Protein AF-A0AAJ3MZ26-F1 (afdb_monomer_lite)

Structure (mmCIF, N/CA/C/O backbone):
data_AF-A0AAJ3MZ26-F1
#
_entry.id   AF-A0AAJ3MZ26-F1
#
loop_
_atom_site.group_PDB
_atom_site.id
_atom_site.type_symbol
_atom_site.label_atom_id
_atom_site.label_alt_id
_atom_site.label_comp_id
_atom_site.label_asym_id
_atom_site.label_entity_id
_atom_site.label_seq_id
_atom_site.pdbx_PDB_ins_code
_atom_site.Cartn_x
_atom_site.Cartn_y
_atom_site.Cartn_z
_atom_site.occupancy
_atom_site.B_iso_or_equiv
_atom_site.auth_seq_id
_atom_site.auth_comp_id
_atom_site.auth_asym_id
_atom_site.auth_atom_id
_atom_site.pdbx_PDB_model_num
ATOM 1 N N . MET A 1 1 ? 28.017 14.669 12.386 1.00 61.59 1 MET A N 1
ATOM 2 C CA . MET A 1 1 ? 26.908 14.389 11.458 1.00 61.59 1 MET A CA 1
ATOM 3 C C . MET A 1 1 ? 27.231 15.125 10.176 1.00 61.59 1 MET A C 1
ATOM 5 O O . MET A 1 1 ? 27.235 16.350 10.182 1.00 61.59 1 MET A O 1
ATOM 9 N N . GLU A 1 2 ? 27.657 14.404 9.145 1.00 76.44 2 GLU A N 1
ATOM 10 C CA . GLU A 1 2 ? 27.880 15.007 7.830 1.00 76.44 2 GLU A CA 1
ATOM 11 C C . GLU A 1 2 ? 26.519 15.223 7.171 1.00 76.44 2 GLU A C 1
ATOM 13 O O . GLU A 1 2 ? 25.658 14.347 7.224 1.00 76.44 2 GLU A O 1
ATOM 18 N N . THR A 1 3 ? 26.297 16.413 6.617 1.00 81.12 3 THR A N 1
ATOM 19 C CA . THR A 1 3 ? 25.066 16.740 5.891 1.00 81.12 3 THR A CA 1
ATOM 20 C C . THR A 1 3 ? 25.420 16.910 4.424 1.00 81.12 3 THR A C 1
ATOM 22 O O . THR A 1 3 ? 26.335 17.657 4.080 1.00 81.12 3 THR A O 1
ATOM 25 N N . ILE A 1 4 ? 24.723 16.180 3.558 1.00 82.44 4 ILE A N 1
ATOM 26 C CA . ILE A 1 4 ? 24.871 16.281 2.106 1.00 82.44 4 ILE A CA 1
ATOM 27 C C . ILE A 1 4 ? 23.678 17.083 1.595 1.00 82.44 4 ILE A C 1
ATOM 29 O O . ILE A 1 4 ? 22.536 16.792 1.941 1.00 82.44 4 ILE A O 1
ATOM 33 N N . THR A 1 5 ? 23.941 18.111 0.789 1.00 90.75 5 THR A N 1
ATOM 34 C CA . THR A 1 5 ? 22.890 18.888 0.120 1.00 90.75 5 THR A CA 1
ATOM 35 C C . THR A 1 5 ? 22.749 18.388 -1.309 1.00 90.75 5 THR A C 1
ATOM 37 O O . THR A 1 5 ? 23.731 18.377 -2.047 1.00 90.75 5 THR A O 1
ATOM 40 N N . ILE A 1 6 ? 21.537 18.000 -1.697 1.00 92.31 6 ILE A N 1
ATOM 41 C CA . ILE A 1 6 ? 21.196 17.584 -3.062 1.00 92.31 6 ILE A CA 1
ATOM 42 C C . ILE A 1 6 ? 20.088 18.475 -3.619 1.00 92.31 6 ILE A C 1
ATOM 44 O O . ILE A 1 6 ? 19.358 19.131 -2.869 1.00 92.31 6 ILE A O 1
ATOM 48 N N . SER A 1 7 ? 19.956 18.514 -4.942 1.00 94.56 7 SER A N 1
ATOM 49 C CA . SER A 1 7 ? 18.829 19.183 -5.583 1.00 94.56 7 SER A CA 1
ATOM 50 C C . SER A 1 7 ? 17.520 18.450 -5.287 1.00 94.56 7 SER A C 1
ATOM 52 O O . SER A 1 7 ? 17.487 17.242 -5.043 1.00 94.56 7 SER A O 1
ATOM 54 N N . LYS A 1 8 ? 16.401 19.174 -5.373 1.00 91.25 8 LYS A N 1
ATOM 55 C CA . LYS A 1 8 ? 15.074 18.567 -5.228 1.00 91.25 8 LYS A CA 1
ATOM 56 C C . LYS A 1 8 ? 14.833 17.450 -6.252 1.00 91.25 8 LYS A C 1
ATOM 58 O O . LYS A 1 8 ? 14.273 16.424 -5.899 1.00 91.25 8 LYS A O 1
ATOM 63 N N . SER A 1 9 ? 15.283 17.627 -7.495 1.00 94.75 9 SER A N 1
ATOM 64 C CA . SER A 1 9 ? 15.144 16.607 -8.540 1.00 94.75 9 SER A CA 1
ATOM 65 C C . SER A 1 9 ? 15.905 15.323 -8.221 1.00 94.75 9 SER A C 1
ATOM 67 O O . SER A 1 9 ? 15.402 14.239 -8.495 1.00 94.75 9 SER A O 1
ATOM 69 N N . GLU A 1 10 ? 17.097 15.432 -7.631 1.00 93.56 10 GLU A N 1
ATOM 70 C CA . GLU A 1 10 ? 17.864 14.260 -7.195 1.00 93.56 10 GLU A CA 1
ATOM 71 C C . GLU A 1 10 ? 17.182 13.568 -6.014 1.00 93.56 10 GLU A C 1
ATOM 73 O O . GLU A 1 10 ? 17.077 12.346 -6.001 1.00 93.56 10 GLU A O 1
ATOM 78 N N . TYR A 1 11 ? 16.663 14.340 -5.054 1.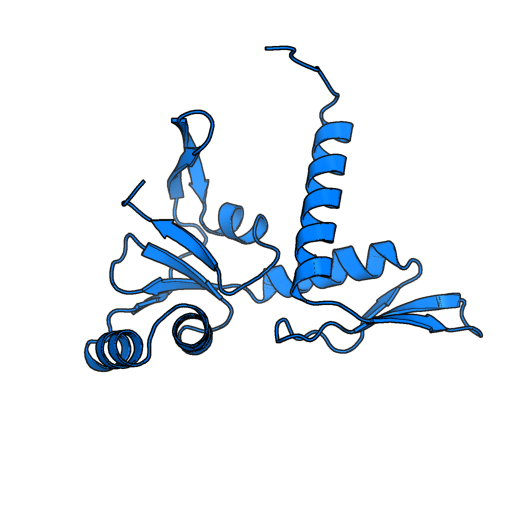00 90.50 11 TYR A N 1
ATOM 79 C CA . TYR A 1 11 ? 15.885 13.797 -3.942 1.00 90.50 11 TYR A CA 1
ATOM 80 C C . TYR A 1 11 ? 14.648 13.032 -4.433 1.00 90.50 11 TYR A C 1
ATOM 82 O O . TYR A 1 11 ? 14.450 11.875 -4.063 1.00 90.50 11 TYR A O 1
ATOM 90 N N . ASP A 1 12 ? 13.852 13.645 -5.313 1.00 89.88 12 ASP A N 1
ATOM 91 C CA . ASP A 1 12 ? 12.636 13.040 -5.863 1.00 89.88 12 ASP A CA 1
ATOM 92 C C . ASP A 1 12 ? 12.958 11.741 -6.635 1.00 89.88 12 ASP A C 1
ATOM 94 O O . ASP A 1 12 ? 12.218 10.757 -6.536 1.00 89.88 12 ASP A O 1
ATOM 98 N N . GLU A 1 13 ? 14.094 11.693 -7.345 1.00 91.50 13 GLU A N 1
ATOM 99 C CA . GLU A 1 13 ? 14.566 10.474 -8.010 1.00 91.50 13 GLU A CA 1
ATOM 100 C C . GLU A 1 13 ? 14.924 9.368 -7.015 1.00 91.50 13 GLU A C 1
ATOM 102 O O . GLU A 1 13 ? 14.504 8.225 -7.199 1.00 91.50 13 GLU A O 1
ATOM 107 N N . LEU A 1 14 ? 15.660 9.688 -5.948 1.00 92.19 14 LEU A N 1
ATOM 108 C CA . LEU A 1 14 ? 16.039 8.714 -4.919 1.00 92.19 14 LEU A CA 1
ATOM 109 C C . LEU A 1 14 ? 14.810 8.114 -4.227 1.00 92.19 14 LEU A C 1
ATOM 111 O O . LEU A 1 14 ? 14.741 6.898 -4.044 1.00 92.19 14 LEU A O 1
ATOM 115 N N . ILE A 1 15 ? 13.805 8.938 -3.911 1.00 89.94 15 ILE A N 1
ATOM 116 C CA . ILE A 1 15 ? 12.533 8.463 -3.348 1.00 89.94 15 ILE A CA 1
ATOM 117 C C . ILE A 1 15 ? 11.823 7.524 -4.327 1.00 89.94 15 ILE A C 1
ATOM 119 O O . ILE A 1 15 ? 11.335 6.466 -3.926 1.00 89.94 15 ILE A O 1
ATOM 123 N N . ARG A 1 16 ? 11.789 7.869 -5.619 1.00 91.19 16 ARG A N 1
ATOM 124 C CA . ARG A 1 16 ? 11.181 7.016 -6.647 1.00 91.19 16 ARG A CA 1
ATOM 125 C C . ARG A 1 16 ? 11.895 5.669 -6.770 1.00 91.19 16 ARG A C 1
ATOM 127 O O . ARG A 1 16 ? 11.227 4.641 -6.846 1.00 91.19 16 ARG A O 1
ATOM 134 N N . GLN A 1 17 ? 13.226 5.652 -6.749 1.00 92.50 17 GLN A N 1
ATOM 135 C CA . GLN A 1 17 ? 14.006 4.410 -6.785 1.00 92.50 17 GLN A CA 1
ATOM 136 C C . GLN A 1 17 ? 13.777 3.553 -5.535 1.00 92.50 17 GLN A C 1
ATOM 138 O O . GLN A 1 17 ? 13.552 2.352 -5.659 1.00 92.50 17 GLN A O 1
ATOM 143 N N . SER A 1 18 ? 13.745 4.166 -4.348 1.00 92.31 18 SER A N 1
ATOM 144 C CA . SER A 1 18 ? 13.432 3.471 -3.092 1.00 92.31 18 SER A CA 1
ATOM 145 C C . SER A 1 18 ? 12.058 2.790 -3.145 1.00 92.31 18 SER A C 1
ATOM 147 O O . SER A 1 18 ? 11.931 1.600 -2.859 1.00 92.31 18 SER A O 1
ATOM 149 N N . LYS A 1 19 ? 11.036 3.504 -3.635 1.00 92.50 19 LYS A N 1
ATOM 150 C CA . LYS A 1 19 ? 9.685 2.957 -3.838 1.00 92.50 19 LYS A CA 1
ATOM 151 C C . LYS A 1 19 ? 9.664 1.771 -4.803 1.00 92.50 19 LYS A C 1
ATOM 153 O O . LYS A 1 19 ? 9.043 0.753 -4.506 1.00 92.50 19 LYS A O 1
ATOM 158 N N . ARG A 1 20 ? 10.365 1.873 -5.937 1.00 94.44 20 ARG A N 1
ATOM 159 C CA . ARG A 1 20 ? 10.501 0.758 -6.890 1.00 94.44 20 ARG A CA 1
ATOM 160 C C . ARG A 1 20 ? 11.145 -0.459 -6.239 1.00 94.44 20 ARG A C 1
ATOM 162 O O . ARG A 1 20 ? 10.703 -1.574 -6.496 1.00 94.44 20 ARG A O 1
ATOM 169 N N . MET A 1 21 ? 12.150 -0.254 -5.389 1.00 94.69 21 MET A N 1
ATOM 170 C CA . MET A 1 21 ? 12.816 -1.361 -4.710 1.00 94.69 21 MET A CA 1
ATOM 171 C C . MET A 1 21 ? 11.920 -2.038 -3.686 1.00 94.69 21 MET A C 1
ATOM 173 O O . MET A 1 21 ? 11.756 -3.251 -3.786 1.00 94.69 21 MET A O 1
ATOM 177 N N . LYS A 1 22 ? 11.221 -1.276 -2.831 1.00 93.50 22 LYS A N 1
ATOM 178 C CA . LYS A 1 22 ? 10.223 -1.844 -1.904 1.00 93.50 22 LYS A CA 1
ATOM 179 C C . LYS A 1 22 ? 9.162 -2.664 -2.655 1.00 93.50 22 LYS A C 1
ATOM 181 O O . LYS A 1 22 ? 8.824 -3.766 -2.234 1.00 93.50 22 LYS A O 1
ATOM 186 N N . PHE A 1 23 ? 8.675 -2.158 -3.792 1.00 93.56 23 PHE A N 1
ATOM 187 C CA . PHE A 1 23 ? 7.708 -2.863 -4.639 1.00 93.56 23 PHE A CA 1
ATOM 188 C C . PHE A 1 23 ? 8.264 -4.179 -5.207 1.00 93.56 23 PHE A C 1
ATOM 190 O O . PHE A 1 23 ? 7.608 -5.215 -5.122 1.00 93.56 23 PHE A O 1
ATOM 197 N N . ILE A 1 24 ? 9.465 -4.144 -5.794 1.00 93.94 24 ILE A N 1
ATOM 198 C CA . ILE A 1 24 ? 10.084 -5.312 -6.436 1.00 93.94 24 ILE A CA 1
ATOM 199 C C . ILE A 1 24 ? 10.433 -6.386 -5.403 1.00 93.94 24 ILE A C 1
ATOM 201 O O . ILE A 1 24 ? 10.205 -7.566 -5.657 1.00 93.94 24 ILE A O 1
ATOM 205 N N . GLU A 1 25 ? 10.968 -5.991 -4.248 1.00 94.44 25 GLU A N 1
ATOM 206 C CA . GLU A 1 25 ? 11.348 -6.916 -3.177 1.00 94.44 25 GLU A CA 1
ATOM 207 C C . GLU A 1 25 ? 10.144 -7.663 -2.607 1.00 94.44 25 GLU A C 1
ATOM 209 O O . GLU A 1 25 ? 10.235 -8.869 -2.359 1.00 94.44 25 GLU A O 1
ATOM 214 N N . HIS A 1 26 ? 9.026 -6.955 -2.432 1.00 93.06 26 HIS A N 1
ATOM 215 C CA . HIS A 1 26 ? 7.817 -7.524 -1.858 1.00 93.06 26 HIS A CA 1
ATOM 216 C C . HIS A 1 26 ? 7.028 -8.360 -2.873 1.00 93.06 26 HIS A C 1
ATOM 218 O O . HIS A 1 26 ? 6.813 -9.544 -2.642 1.00 93.06 26 HIS A O 1
ATOM 224 N N . TYR A 1 27 ? 6.629 -7.784 -4.014 1.00 92.50 27 TYR A N 1
ATOM 225 C CA . TYR A 1 27 ? 5.742 -8.471 -4.964 1.00 92.50 27 TYR A CA 1
ATOM 226 C C . TYR A 1 27 ? 6.456 -9.367 -5.973 1.00 92.50 27 TYR A C 1
ATOM 228 O O . TYR A 1 27 ? 5.789 -10.095 -6.708 1.00 92.50 27 TYR A O 1
ATOM 236 N N . ARG A 1 28 ? 7.788 -9.268 -6.066 1.00 93.12 28 ARG A N 1
ATOM 237 C CA . ARG A 1 28 ? 8.637 -10.073 -6.961 1.00 93.12 28 ARG A CA 1
ATOM 238 C C . ARG A 1 28 ? 8.068 -10.182 -8.383 1.00 93.12 28 ARG A C 1
ATOM 240 O O . ARG A 1 28 ? 7.842 -11.284 -8.886 1.00 93.12 28 ARG A O 1
ATOM 247 N N . PRO A 1 29 ? 7.813 -9.040 -9.043 1.00 93.12 29 PRO A N 1
ATOM 248 C CA . PRO A 1 29 ? 7.159 -9.038 -10.337 1.00 93.12 29 PRO A CA 1
ATOM 249 C C . PRO A 1 29 ? 8.025 -9.719 -11.401 1.00 93.12 29 PRO A C 1
ATOM 251 O O . PRO A 1 29 ? 9.249 -9.581 -11.424 1.00 93.12 29 PRO A O 1
ATOM 254 N N . THR A 1 30 ? 7.378 -10.415 -12.330 1.00 92.62 30 THR A N 1
ATOM 255 C CA . THR A 1 30 ? 8.027 -10.958 -13.523 1.00 92.62 30 THR A CA 1
ATOM 256 C C . THR A 1 30 ? 8.072 -9.886 -14.603 1.00 92.62 30 THR A C 1
ATOM 258 O O . THR A 1 30 ? 7.048 -9.306 -14.954 1.00 92.62 30 THR A O 1
ATOM 261 N N . LEU A 1 31 ? 9.262 -9.639 -15.148 1.00 91.69 31 LEU A N 1
ATOM 262 C CA . LEU A 1 31 ? 9.480 -8.754 -16.289 1.00 91.69 31 LEU A CA 1
ATOM 263 C C . LEU A 1 31 ? 9.890 -9.587 -17.504 1.00 91.69 31 LEU A C 1
ATOM 265 O O . LEU A 1 31 ? 10.792 -10.418 -17.409 1.00 91.69 31 LEU A O 1
ATOM 269 N N . ALA A 1 32 ? 9.259 -9.334 -18.646 1.00 90.44 32 ALA A N 1
ATOM 270 C CA . ALA A 1 32 ? 9.608 -9.952 -19.920 1.00 90.44 32 ALA A CA 1
ATOM 271 C C . ALA A 1 32 ? 9.745 -8.888 -21.012 1.00 90.44 32 ALA A C 1
ATOM 273 O O . ALA A 1 32 ? 9.181 -7.801 -20.901 1.00 90.44 32 ALA A O 1
ATOM 274 N N . GLN A 1 33 ? 10.503 -9.200 -22.060 1.00 92.50 33 GLN A N 1
ATOM 275 C CA . GLN A 1 33 ? 10.559 -8.398 -23.276 1.00 92.50 33 GLN A CA 1
ATOM 276 C C . GLN A 1 33 ? 10.109 -9.261 -24.453 1.00 92.50 33 GLN A C 1
ATOM 278 O O . GLN A 1 33 ? 10.592 -10.380 -24.630 1.00 92.50 33 GLN A O 1
ATOM 283 N N . ASP A 1 34 ? 9.182 -8.737 -25.242 1.00 88.81 34 ASP A N 1
ATOM 284 C CA . ASP A 1 34 ? 8.751 -9.326 -26.499 1.00 88.81 34 ASP A CA 1
ATOM 285 C C . ASP A 1 34 ? 9.847 -9.111 -27.556 1.00 88.81 34 ASP A C 1
ATOM 287 O O . ASP A 1 34 ? 10.300 -7.987 -27.774 1.00 88.81 34 ASP A O 1
ATOM 291 N N . ILE A 1 35 ? 10.324 -10.193 -28.175 1.00 86.81 35 ILE A N 1
ATOM 292 C CA . ILE A 1 35 ? 11.457 -10.142 -29.115 1.00 86.81 35 ILE A CA 1
ATOM 293 C C . ILE A 1 35 ? 11.052 -9.468 -30.432 1.00 86.81 35 ILE A C 1
ATOM 295 O O . ILE A 1 35 ? 11.879 -8.795 -31.049 1.00 86.81 35 ILE A O 1
ATOM 299 N N . ASP A 1 36 ? 9.795 -9.622 -30.848 1.00 87.50 36 ASP A N 1
ATOM 300 C CA . ASP A 1 36 ? 9.319 -9.145 -32.144 1.00 87.50 36 ASP A CA 1
ATOM 301 C C . ASP A 1 36 ? 8.966 -7.655 -32.091 1.00 87.50 36 ASP A C 1
ATOM 303 O O . ASP A 1 36 ? 9.232 -6.915 -33.041 1.00 87.50 36 ASP A O 1
ATOM 307 N N . THR A 1 37 ? 8.392 -7.195 -30.974 1.00 86.31 37 THR A N 1
ATOM 308 C CA . THR A 1 37 ? 7.998 -5.786 -30.800 1.00 86.31 37 THR A CA 1
ATOM 309 C C . THR A 1 37 ? 9.017 -4.959 -30.018 1.00 86.31 37 THR A C 1
ATOM 311 O O . THR A 1 37 ? 9.013 -3.730 -30.106 1.00 86.31 37 THR A O 1
ATOM 314 N N . GLY A 1 38 ? 9.897 -5.603 -29.246 1.00 86.19 38 GLY A N 1
ATOM 315 C CA . GLY A 1 38 ? 10.799 -4.947 -28.299 1.00 86.19 38 GLY A CA 1
ATOM 316 C C . GLY A 1 38 ? 10.096 -4.385 -27.058 1.00 86.19 38 GLY A C 1
ATOM 317 O O . GLY A 1 38 ? 10.766 -3.773 -26.221 1.00 86.19 38 GLY A O 1
ATOM 318 N N . GLU A 1 39 ? 8.778 -4.570 -26.929 1.00 89.50 39 GLU A N 1
ATOM 319 C CA . GLU A 1 39 ? 7.985 -4.086 -25.801 1.00 89.50 39 GLU A CA 1
ATOM 320 C C . GLU A 1 39 ? 8.290 -4.876 -24.534 1.00 89.50 39 GLU A C 1
ATOM 322 O O . GLU A 1 39 ? 8.516 -6.085 -24.559 1.00 89.50 39 GLU A O 1
ATOM 327 N N . TYR A 1 40 ? 8.252 -4.186 -23.402 1.00 91.31 40 TYR A N 1
ATOM 328 C CA . TYR A 1 40 ? 8.395 -4.797 -22.094 1.00 91.31 40 TYR A CA 1
ATOM 329 C C . TYR A 1 40 ? 7.027 -5.074 -21.499 1.00 91.31 40 TYR A C 1
ATOM 331 O O . TYR A 1 40 ? 6.096 -4.290 -21.681 1.00 91.31 40 TYR A O 1
ATOM 339 N N . SER A 1 41 ? 6.929 -6.153 -20.734 1.00 90.75 41 SER A N 1
ATOM 340 C CA . SER A 1 41 ? 5.755 -6.469 -19.946 1.00 90.75 41 SER A CA 1
ATOM 341 C C . SER A 1 41 ? 6.093 -6.759 -18.495 1.00 90.75 41 SER A C 1
ATOM 343 O O . SER A 1 41 ? 7.154 -7.310 -18.205 1.00 90.75 41 SER A O 1
ATOM 345 N N . VAL A 1 42 ? 5.171 -6.426 -17.593 1.00 92.81 42 VAL A N 1
ATOM 346 C CA . VAL A 1 42 ? 5.264 -6.768 -16.169 1.00 92.81 42 VAL A CA 1
ATOM 347 C C . VAL A 1 42 ? 4.033 -7.534 -15.707 1.00 92.81 42 VAL A C 1
ATOM 349 O O . VAL A 1 42 ? 2.914 -7.106 -15.978 1.00 92.81 42 VAL A O 1
ATOM 352 N N . THR A 1 43 ? 4.268 -8.616 -14.973 1.00 92.25 43 THR A N 1
ATOM 353 C CA . THR A 1 43 ? 3.281 -9.416 -14.239 1.00 92.25 43 THR A CA 1
ATOM 354 C C . THR A 1 43 ? 3.627 -9.333 -12.758 1.00 92.25 43 THR A C 1
ATOM 356 O O . THR A 1 43 ? 4.783 -9.493 -12.387 1.00 92.25 43 THR A O 1
ATOM 359 N N . VAL A 1 44 ? 2.671 -9.076 -11.884 1.00 79.62 44 VAL A N 1
ATOM 360 C CA . VAL A 1 44 ? 2.891 -8.760 -10.470 1.00 79.62 44 VAL A C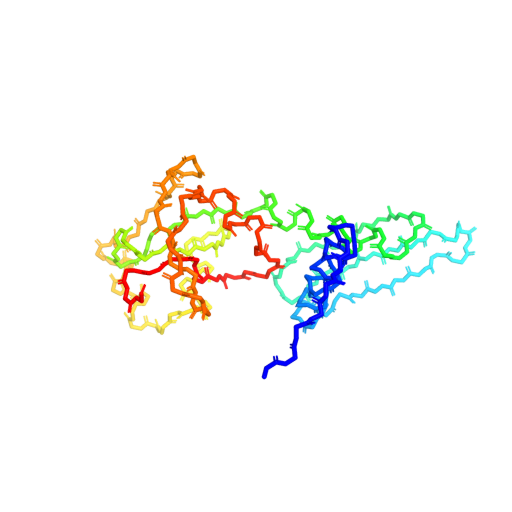A 1
ATOM 361 C C . VAL A 1 44 ? 1.949 -9.584 -9.613 1.00 79.62 44 VAL A C 1
ATOM 363 O O . VAL A 1 44 ? 0.821 -9.160 -9.394 1.00 79.62 44 VAL A O 1
ATOM 366 N N . HIS A 1 45 ? 2.389 -10.711 -9.060 1.00 79.25 45 HIS A N 1
ATOM 367 C CA . HIS A 1 45 ? 1.648 -11.401 -8.001 1.00 79.25 45 HIS A CA 1
ATOM 368 C C . HIS A 1 45 ? 2.620 -12.046 -6.993 1.00 79.25 45 HIS A C 1
ATOM 370 O O . HIS A 1 45 ? 3.123 -13.125 -7.254 1.00 79.25 45 HIS A O 1
ATOM 376 N N . GLU A 1 46 ? 2.777 -11.491 -5.797 1.00 76.19 46 GLU A N 1
ATOM 377 C CA . GLU A 1 46 ? 2.511 -12.253 -4.566 1.00 76.19 46 GLU A CA 1
ATOM 378 C C . GLU A 1 46 ? 1.486 -11.386 -3.813 1.00 76.19 46 GLU A C 1
ATOM 380 O O . GLU A 1 46 ? 1.781 -10.321 -3.294 1.00 76.19 46 GLU A O 1
ATOM 385 N N . ASN A 1 47 ? 0.230 -11.739 -4.104 1.00 67.62 47 ASN A N 1
ATOM 386 C CA . ASN A 1 47 ? -1.079 -11.088 -3.958 1.00 67.62 47 ASN A CA 1
ATOM 387 C C . ASN A 1 47 ? -1.316 -9.546 -4.009 1.00 67.62 47 ASN A C 1
ATOM 389 O O . ASN A 1 47 ? -2.480 -9.140 -3.940 1.00 67.62 47 ASN A O 1
ATOM 393 N N . GLY A 1 48 ? -0.351 -8.703 -4.383 1.00 67.69 48 GLY A N 1
ATOM 394 C CA . GLY A 1 48 ? -0.584 -7.362 -4.975 1.00 67.69 48 GLY A CA 1
ATOM 395 C C . GLY A 1 48 ? -0.944 -7.391 -6.468 1.00 67.69 48 GLY A C 1
ATOM 396 O O . GLY A 1 48 ? -0.212 -6.877 -7.307 1.00 67.69 48 GLY A O 1
ATOM 397 N N . ILE A 1 49 ? -2.046 -8.064 -6.806 1.00 71.06 49 ILE A N 1
ATOM 398 C CA . ILE A 1 49 ? -2.211 -8.752 -8.096 1.00 71.06 49 ILE A CA 1
ATOM 399 C C . ILE A 1 49 ? -2.434 -7.829 -9.315 1.00 71.06 49 ILE A C 1
ATOM 401 O O . ILE A 1 49 ? -3.542 -7.340 -9.513 1.00 71.06 49 ILE A O 1
ATOM 405 N N . ILE A 1 50 ? -1.434 -7.674 -10.195 1.00 75.31 50 ILE A N 1
ATOM 406 C CA . ILE A 1 50 ? -1.585 -7.108 -11.554 1.00 75.31 50 ILE A CA 1
ATOM 407 C C . ILE A 1 50 ? -0.967 -8.054 -12.593 1.00 75.31 50 ILE A C 1
ATOM 409 O O . ILE A 1 50 ? 0.227 -8.287 -12.568 1.00 75.31 50 ILE A O 1
ATOM 413 N N . ASP A 1 51 ? -1.759 -8.595 -13.517 1.00 77.06 51 ASP A N 1
ATOM 414 C CA . ASP A 1 51 ? -1.393 -9.791 -14.302 1.00 77.06 51 ASP A CA 1
ATOM 415 C C . ASP A 1 51 ? -0.502 -9.530 -15.532 1.00 77.06 51 ASP A C 1
ATOM 417 O O . ASP A 1 51 ? 0.546 -10.144 -15.664 1.00 77.06 51 ASP A O 1
ATOM 421 N N . THR A 1 52 ? -0.797 -8.603 -16.444 1.00 81.50 52 THR A N 1
ATOM 422 C CA . THR A 1 52 ? 0.228 -8.167 -17.417 1.00 81.50 52 THR A CA 1
ATOM 423 C C . THR A 1 52 ? -0.051 -6.759 -17.916 1.00 81.50 52 THR A C 1
ATOM 425 O O . THR A 1 52 ? -1.111 -6.499 -18.481 1.00 81.50 52 THR A O 1
ATOM 428 N N . LEU A 1 53 ? 0.924 -5.860 -17.782 1.00 83.62 53 LEU A N 1
ATOM 429 C CA . LEU A 1 53 ? 0.940 -4.555 -18.454 1.00 83.62 53 LEU A CA 1
ATOM 430 C C . LEU A 1 53 ? 2.061 -4.525 -19.496 1.00 83.62 53 LEU A C 1
ATOM 432 O O . LEU A 1 53 ? 3.074 -5.182 -19.280 1.00 83.62 53 LEU A O 1
ATOM 436 N N . ARG A 1 54 ? 1.908 -3.769 -20.595 1.00 81.75 54 ARG A N 1
ATOM 437 C CA . ARG A 1 54 ? 2.914 -3.638 -21.671 1.00 81.75 54 ARG A CA 1
ATOM 438 C C . ARG A 1 54 ? 3.289 -2.180 -21.928 1.00 81.75 54 ARG A C 1
ATOM 440 O O . ARG A 1 54 ? 2.396 -1.350 -22.087 1.00 81.75 54 ARG A O 1
ATOM 447 N N . TYR A 1 55 ? 4.587 -1.881 -22.010 1.00 81.75 55 TYR A N 1
ATOM 448 C CA . TYR A 1 55 ? 5.114 -0.537 -22.280 1.00 81.75 55 TYR A CA 1
ATOM 449 C C . TYR A 1 55 ? 6.441 -0.566 -23.053 1.00 81.75 55 TYR A C 1
ATOM 451 O O . TYR A 1 55 ? 7.113 -1.590 -23.152 1.00 81.75 55 TYR A O 1
ATOM 459 N N . GLY A 1 56 ? 6.860 0.594 -23.570 1.00 76.69 56 GLY A N 1
ATOM 460 C CA . GLY A 1 56 ? 8.089 0.722 -24.362 1.00 76.69 56 GLY A CA 1
ATOM 461 C C . GLY A 1 56 ? 9.392 0.550 -23.569 1.00 76.69 56 GLY A C 1
ATOM 462 O O . GLY A 1 56 ? 10.439 0.320 -24.170 1.00 76.69 56 GLY A O 1
ATOM 463 N N . LYS A 1 57 ? 9.361 0.652 -22.231 1.00 84.25 57 LYS A N 1
ATOM 464 C CA . LYS A 1 57 ? 10.529 0.434 -21.359 1.00 84.25 57 LYS A CA 1
ATOM 465 C C . LYS A 1 57 ? 10.164 -0.371 -20.115 1.00 84.25 57 LYS A C 1
ATOM 467 O O . LYS A 1 57 ? 9.127 -0.135 -19.500 1.00 84.25 57 LYS A O 1
ATOM 472 N N . GLY A 1 58 ? 11.079 -1.231 -19.663 1.00 81.81 58 GLY A N 1
ATOM 473 C CA . GLY A 1 58 ? 10.882 -2.042 -18.454 1.00 81.81 58 GLY A CA 1
ATOM 474 C C . GLY A 1 58 ? 10.629 -1.216 -17.187 1.00 81.81 58 GLY A C 1
ATOM 475 O O . GLY A 1 58 ? 9.745 -1.546 -16.405 1.00 81.81 58 GLY A O 1
ATOM 476 N N . ILE A 1 59 ? 11.333 -0.091 -17.009 1.00 86.00 59 ILE A N 1
ATOM 477 C CA . ILE A 1 59 ? 11.139 0.773 -15.830 1.00 86.00 59 ILE A CA 1
ATOM 478 C C . ILE A 1 59 ? 9.765 1.454 -15.812 1.00 86.00 59 ILE A C 1
ATOM 480 O O . ILE A 1 59 ? 9.173 1.626 -14.751 1.00 86.00 59 ILE A O 1
ATOM 484 N N . GLU A 1 60 ? 9.236 1.793 -16.991 1.00 88.94 60 GLU A N 1
ATOM 485 C CA . GLU A 1 60 ? 7.902 2.380 -17.127 1.00 88.94 60 GLU A CA 1
ATOM 486 C C . GLU A 1 60 ? 6.828 1.361 -16.721 1.00 88.94 60 GLU A C 1
ATOM 488 O O . GLU A 1 60 ? 5.825 1.742 -16.124 1.00 88.94 60 GLU A O 1
ATOM 493 N N . CYS A 1 61 ? 7.073 0.062 -16.941 1.00 89.75 61 CYS A N 1
ATOM 494 C CA . CYS A 1 61 ? 6.179 -0.998 -16.479 1.00 89.75 61 CYS A CA 1
ATOM 495 C C . CYS A 1 61 ? 6.045 -1.013 -14.948 1.00 89.75 61 CYS A C 1
ATOM 497 O O . CYS A 1 61 ? 4.934 -1.120 -14.435 1.00 89.75 61 CYS A O 1
ATOM 499 N N . ILE A 1 62 ? 7.156 -0.860 -14.219 1.00 91.81 62 ILE A N 1
ATOM 500 C CA . ILE A 1 62 ? 7.149 -0.842 -12.748 1.00 91.81 62 ILE A CA 1
ATOM 501 C C . ILE A 1 62 ? 6.436 0.400 -12.212 1.00 91.81 62 ILE A C 1
ATOM 503 O O . ILE A 1 62 ? 5.587 0.280 -11.333 1.00 91.81 62 ILE A O 1
ATOM 507 N N . ASP A 1 63 ? 6.730 1.582 -12.759 1.00 92.25 63 ASP A N 1
ATOM 508 C CA . ASP A 1 63 ? 6.072 2.822 -12.327 1.00 92.25 63 ASP A CA 1
ATOM 509 C C . ASP A 1 63 ? 4.552 2.746 -12.506 1.00 92.25 63 ASP A C 1
ATOM 511 O O . ASP A 1 63 ? 3.798 3.134 -11.615 1.00 92.25 63 ASP A O 1
ATOM 515 N N . LYS A 1 64 ? 4.091 2.201 -13.637 1.00 90.75 64 LYS A N 1
ATOM 516 C CA . LYS A 1 64 ? 2.660 2.042 -13.907 1.00 90.75 64 LYS A CA 1
ATOM 517 C C . LYS A 1 64 ? 1.997 0.995 -13.031 1.00 90.75 64 LYS A C 1
ATOM 519 O O . LYS A 1 64 ? 0.903 1.250 -12.536 1.00 90.75 64 LYS A O 1
ATOM 524 N N . ALA A 1 65 ? 2.672 -0.118 -12.761 1.00 91.44 65 ALA A N 1
ATOM 525 C CA . ALA A 1 65 ? 2.166 -1.090 -11.802 1.00 91.44 65 ALA A CA 1
ATOM 526 C C . ALA A 1 65 ? 2.007 -0.470 -10.401 1.00 91.44 65 ALA A C 1
ATOM 528 O O . ALA A 1 65 ? 0.973 -0.666 -9.769 1.00 91.44 65 ALA A O 1
ATOM 529 N N . ILE A 1 66 ? 2.969 0.343 -9.943 1.00 92.19 66 ILE A N 1
ATOM 530 C CA . ILE A 1 66 ? 2.862 1.075 -8.669 1.00 92.19 66 ILE A CA 1
ATOM 531 C C . ILE A 1 66 ? 1.664 2.032 -8.683 1.00 92.19 66 ILE A C 1
ATOM 533 O O . ILE A 1 66 ? 0.860 2.006 -7.752 1.00 92.19 66 ILE A O 1
ATOM 537 N N . GLU A 1 67 ? 1.520 2.855 -9.727 1.00 91.19 67 GLU A N 1
ATOM 538 C CA . GLU A 1 67 ? 0.388 3.784 -9.856 1.00 91.19 67 GLU A CA 1
ATOM 539 C C . GLU A 1 67 ? -0.963 3.053 -9.784 1.00 91.19 67 GLU A C 1
ATOM 541 O O . GLU A 1 67 ? -1.904 3.543 -9.159 1.00 91.19 67 GLU A O 1
ATOM 546 N N . ASP A 1 68 ? -1.079 1.888 -10.419 1.00 89.25 68 ASP A N 1
ATOM 547 C CA . ASP A 1 68 ? -2.318 1.112 -10.438 1.00 89.25 68 ASP A CA 1
ATOM 548 C C . ASP A 1 68 ? -2.594 0.423 -9.096 1.00 89.25 68 ASP A C 1
ATOM 550 O O . ASP A 1 68 ? -3.726 0.478 -8.612 1.00 89.25 68 ASP A O 1
ATOM 554 N N . ILE A 1 69 ? -1.564 -0.117 -8.432 1.00 87.06 69 ILE A N 1
ATOM 555 C CA . ILE A 1 69 ? -1.653 -0.600 -7.045 1.00 87.06 69 ILE A CA 1
ATOM 556 C C . ILE A 1 69 ? -2.170 0.510 -6.129 1.00 87.06 69 ILE A C 1
ATOM 558 O O . ILE A 1 69 ? -3.095 0.283 -5.353 1.00 87.06 69 ILE A O 1
ATOM 562 N N . GLN A 1 70 ? -1.651 1.730 -6.251 1.00 88.50 70 GLN A N 1
ATOM 563 C CA . GLN A 1 70 ? -2.080 2.866 -5.432 1.00 88.50 70 GLN A CA 1
ATOM 564 C C . GLN A 1 70 ? -3.541 3.260 -5.647 1.00 88.50 70 GLN A C 1
ATOM 566 O O . GLN A 1 70 ? -4.237 3.565 -4.682 1.00 88.50 70 GLN A O 1
ATOM 571 N N . LYS A 1 71 ? -4.050 3.193 -6.881 1.00 87.38 71 LYS A N 1
ATOM 572 C CA . LYS A 1 71 ? -5.469 3.475 -7.169 1.00 87.38 71 LYS A CA 1
ATOM 573 C C . LYS A 1 71 ? -6.424 2.451 -6.556 1.00 87.38 71 LYS A C 1
ATOM 575 O O . LYS A 1 71 ? -7.590 2.773 -6.341 1.00 87.38 71 LYS A O 1
ATOM 580 N N . MET A 1 72 ? -5.961 1.225 -6.312 1.00 87.00 72 MET A N 1
ATOM 581 C CA . MET A 1 72 ? -6.768 0.177 -5.681 1.00 87.00 72 MET A CA 1
ATOM 582 C C . MET A 1 72 ? -6.839 0.316 -4.155 1.00 87.00 72 MET A C 1
ATOM 584 O O . MET A 1 72 ? -7.696 -0.317 -3.535 1.00 87.00 72 MET A O 1
ATOM 588 N N . GLN A 1 73 ? -5.965 1.127 -3.550 1.00 87.19 73 GLN A N 1
ATOM 589 C CA . GLN A 1 73 ? -5.906 1.287 -2.102 1.00 87.19 73 GLN A CA 1
ATOM 590 C C . GLN A 1 73 ? -7.100 2.085 -1.573 1.00 87.19 73 GLN A C 1
ATOM 592 O O . GLN A 1 73 ? -7.487 3.131 -2.100 1.00 87.19 73 GLN A O 1
ATOM 597 N N . LYS A 1 74 ? -7.656 1.593 -0.470 1.00 93.06 74 LYS A N 1
ATOM 598 C CA . LYS A 1 74 ? -8.606 2.287 0.398 1.00 93.06 74 LYS A CA 1
ATOM 599 C C . LYS A 1 74 ? -7.978 2.416 1.782 1.00 93.06 74 LYS A C 1
ATOM 601 O O . LYS A 1 74 ? -6.991 1.745 2.075 1.00 93.06 74 LYS A O 1
ATOM 606 N N . ALA A 1 75 ? -8.564 3.258 2.625 1.00 94.50 75 ALA A N 1
ATOM 607 C CA . ALA A 1 75 ? -8.211 3.320 4.036 1.00 94.50 75 ALA A CA 1
ATOM 608 C C . ALA A 1 75 ? -9.369 2.855 4.909 1.00 94.50 75 ALA A C 1
ATOM 610 O O . ALA A 1 75 ? -10.532 3.183 4.648 1.00 94.50 75 ALA A O 1
ATOM 611 N N . PHE A 1 76 ? -9.012 2.136 5.965 1.00 96.25 76 PHE A N 1
ATOM 612 C CA . PHE A 1 76 ? -9.928 1.651 6.980 1.00 96.25 76 PHE A CA 1
ATOM 613 C C . PHE A 1 76 ? -9.343 1.920 8.355 1.00 96.25 76 PHE A C 1
ATOM 615 O O . PHE A 1 76 ? -8.136 1.786 8.542 1.00 96.25 76 PHE A O 1
ATOM 622 N N . TRP A 1 77 ? -10.192 2.282 9.306 1.00 95.88 77 TRP A N 1
ATOM 623 C CA . TRP A 1 77 ? -9.841 2.154 10.708 1.00 95.88 77 TRP A CA 1
ATOM 624 C C . TRP A 1 77 ? -10.205 0.746 11.177 1.00 95.88 77 TRP A C 1
ATOM 626 O O . TRP A 1 77 ? -11.203 0.193 10.704 1.00 95.88 77 TRP A O 1
ATOM 636 N N . ILE A 1 78 ? -9.388 0.152 12.045 1.00 96.38 78 ILE A N 1
ATOM 637 C CA . ILE A 1 78 ? -9.590 -1.199 12.592 1.00 96.38 78 ILE A CA 1
ATOM 638 C C . ILE A 1 78 ? -9.228 -1.174 14.079 1.00 96.38 78 ILE A C 1
ATOM 640 O O . ILE A 1 78 ? -8.198 -0.624 14.447 1.00 96.38 78 ILE A O 1
ATOM 644 N N . GLY A 1 79 ? -10.082 -1.743 14.933 1.00 93.56 79 GLY A N 1
ATOM 645 C CA . GLY A 1 79 ? -9.969 -1.673 16.392 1.00 93.56 79 GLY A CA 1
ATOM 646 C C . GLY A 1 79 ? -10.369 -0.296 16.923 1.00 93.56 79 GLY A C 1
ATOM 647 O O . GLY A 1 79 ? -11.416 -0.144 17.552 1.00 93.56 79 GLY A O 1
ATOM 648 N N . GLU A 1 80 ? -9.573 0.723 16.602 1.00 91.69 80 GLU A N 1
ATOM 649 C CA . GLU A 1 80 ? -9.787 2.114 17.001 1.00 91.69 80 GLU A CA 1
ATOM 650 C C . GLU A 1 80 ? -9.803 3.054 15.790 1.00 91.69 80 GLU A C 1
ATOM 652 O O . GLU A 1 80 ? -9.036 2.882 14.847 1.00 91.69 80 GLU A O 1
ATOM 657 N N . GLU A 1 81 ? -10.595 4.134 15.840 1.00 89.69 81 GLU A N 1
ATOM 658 C CA . GLU A 1 81 ? -10.605 5.167 14.782 1.00 89.69 81 GLU A CA 1
ATOM 659 C C . GLU A 1 81 ? -9.240 5.858 14.581 1.00 89.69 81 GLU A C 1
ATOM 661 O O . GLU A 1 81 ? -9.011 6.515 13.563 1.00 89.69 81 GLU A O 1
ATOM 666 N N . SER A 1 82 ? -8.335 5.724 15.556 1.00 86.69 82 SER A N 1
ATOM 667 C CA . SER A 1 82 ? -6.979 6.273 15.515 1.00 86.69 82 SER A CA 1
ATOM 668 C C . SER A 1 82 ? -5.958 5.362 14.819 1.00 86.69 82 SER A C 1
ATOM 670 O O . SER A 1 82 ? -4.868 5.826 14.477 1.00 86.69 82 SER A O 1
ATOM 672 N N . GLU A 1 83 ? -6.318 4.100 14.575 1.00 92.12 83 GLU A N 1
ATOM 673 C CA . GLU A 1 83 ? -5.494 3.116 13.881 1.00 92.12 83 GLU A CA 1
ATOM 674 C C . GLU A 1 83 ? -5.991 2.928 12.458 1.00 92.12 83 GLU A C 1
ATOM 676 O O . GLU A 1 83 ? -7.020 2.301 12.210 1.00 92.12 83 GLU A O 1
ATOM 681 N N . ILE A 1 84 ? -5.258 3.499 11.509 1.00 93.81 84 ILE A N 1
ATOM 682 C CA . ILE A 1 84 ? -5.665 3.528 10.113 1.00 93.81 84 ILE A CA 1
ATOM 683 C C . ILE A 1 84 ? -4.730 2.642 9.308 1.00 93.81 84 ILE A C 1
ATOM 685 O O . ILE A 1 84 ? -3.508 2.767 9.385 1.00 93.81 84 ILE A O 1
ATOM 689 N N . TYR A 1 85 ? -5.326 1.795 8.482 1.00 94.81 85 TYR A N 1
ATOM 690 C CA . TYR A 1 85 ? -4.666 0.827 7.624 1.00 94.81 85 TYR A CA 1
ATOM 691 C C . TYR A 1 85 ? -5.029 1.097 6.164 1.00 94.81 85 TYR A C 1
ATOM 693 O O . TYR A 1 85 ? -6.154 1.501 5.853 1.00 94.81 85 TYR A O 1
ATOM 701 N N . ALA A 1 86 ? -4.084 0.855 5.262 1.00 93.94 86 ALA A N 1
ATOM 702 C CA . ALA A 1 86 ? -4.306 0.842 3.825 1.00 93.94 86 ALA A CA 1
ATOM 703 C C . ALA A 1 86 ? -4.432 -0.600 3.328 1.00 93.94 86 ALA A C 1
ATOM 705 O O . ALA A 1 86 ? -3.640 -1.465 3.693 1.00 93.94 86 ALA A O 1
ATOM 706 N N . GLY A 1 87 ? -5.413 -0.846 2.465 1.00 93.1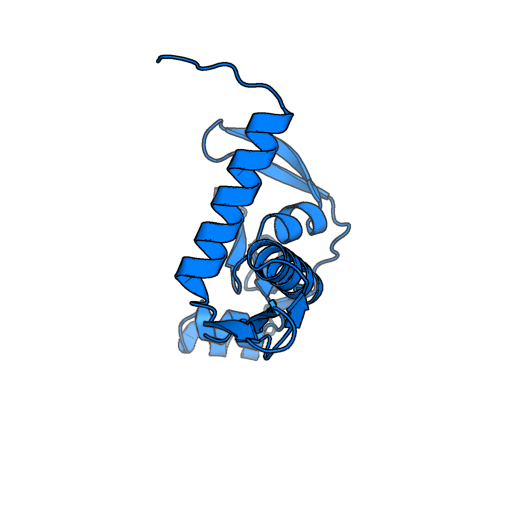9 87 GLY A N 1
ATOM 707 C CA . GLY A 1 87 ? -5.656 -2.145 1.835 1.00 93.19 87 GLY A CA 1
ATOM 708 C C . GLY A 1 87 ? -6.803 -2.064 0.830 1.00 93.19 87 GLY A C 1
ATOM 709 O O . GLY A 1 87 ? -7.457 -1.024 0.704 1.00 93.19 87 GLY A O 1
ATOM 710 N N . ARG A 1 88 ? -7.077 -3.140 0.085 1.00 91.69 88 ARG A N 1
ATOM 711 C CA . ARG A 1 88 ? -8.208 -3.171 -0.867 1.00 91.69 88 ARG A CA 1
ATOM 712 C C . ARG A 1 88 ? -9.527 -3.421 -0.144 1.00 91.69 88 ARG A C 1
ATOM 714 O O . ARG A 1 88 ? -10.576 -2.901 -0.547 1.00 91.69 88 ARG A O 1
ATOM 721 N N . THR A 1 89 ? -9.461 -4.239 0.904 1.00 93.12 89 THR A N 1
ATOM 722 C CA . THR A 1 89 ? -10.592 -4.695 1.721 1.00 93.12 89 THR A CA 1
ATOM 723 C C . THR A 1 89 ? -10.176 -4.821 3.184 1.00 93.12 89 THR A C 1
ATOM 725 O O . THR A 1 89 ? -8.987 -4.932 3.478 1.00 93.12 89 THR A O 1
ATOM 728 N N . VAL A 1 90 ? -11.151 -4.814 4.094 1.00 95.50 90 VAL A N 1
ATOM 729 C CA . VAL A 1 90 ? -10.893 -5.048 5.523 1.00 95.50 90 VAL A CA 1
ATOM 730 C C . VAL A 1 90 ? -10.443 -6.488 5.736 1.00 95.50 90 VAL A C 1
ATOM 732 O O . VAL A 1 90 ? -9.506 -6.736 6.480 1.00 95.50 90 VAL A O 1
ATOM 735 N N . GLU A 1 91 ? -11.056 -7.434 5.029 1.00 93.12 91 GLU A N 1
ATOM 736 C CA . GLU A 1 91 ? -10.756 -8.860 5.120 1.00 93.12 91 GLU A CA 1
ATOM 737 C C . GLU A 1 91 ? -9.297 -9.159 4.769 1.00 93.12 91 GLU A C 1
ATOM 739 O O . GLU A 1 91 ? -8.645 -9.917 5.477 1.00 93.12 91 GLU A O 1
ATOM 744 N N . GLU A 1 92 ? -8.770 -8.532 3.715 1.00 92.50 92 GLU A N 1
ATOM 745 C CA . GLU A 1 92 ? -7.350 -8.613 3.363 1.00 92.50 92 GLU A CA 1
ATOM 746 C C . GLU A 1 92 ? -6.456 -8.123 4.505 1.00 92.50 92 GLU A C 1
ATOM 748 O O . GLU A 1 92 ? -5.524 -8.821 4.891 1.00 92.50 92 GLU A O 1
ATOM 753 N N . ILE A 1 93 ? -6.752 -6.946 5.062 1.00 95.25 93 ILE A N 1
ATOM 754 C CA . ILE A 1 93 ? -5.956 -6.373 6.152 1.00 95.25 93 ILE A CA 1
ATOM 755 C C . ILE A 1 93 ? -5.968 -7.310 7.365 1.00 95.25 93 ILE A C 1
ATOM 757 O O . ILE A 1 93 ? -4.919 -7.590 7.937 1.00 95.25 93 ILE A O 1
ATOM 761 N N . LEU A 1 94 ? -7.140 -7.836 7.725 1.00 95.81 94 LEU A N 1
ATOM 762 C CA . LEU A 1 94 ? -7.296 -8.741 8.861 1.00 95.81 94 LEU A CA 1
ATOM 763 C C . LEU A 1 94 ? -6.607 -10.092 8.659 1.00 95.81 94 LEU A C 1
ATOM 765 O O . LEU A 1 94 ? -6.130 -10.674 9.622 1.00 95.81 94 LEU A O 1
ATOM 769 N N . ILE A 1 95 ? -6.581 -10.624 7.437 1.00 94.25 95 ILE A N 1
ATOM 770 C CA . ILE A 1 95 ? -5.914 -11.901 7.152 1.00 94.25 95 ILE A CA 1
ATOM 771 C C . ILE A 1 95 ? -4.393 -11.765 7.250 1.00 94.25 95 ILE A C 1
ATOM 773 O O . ILE A 1 95 ? -3.741 -12.688 7.729 1.00 94.25 95 ILE A O 1
ATOM 777 N N . GLU A 1 96 ? -3.844 -10.646 6.783 1.00 92.44 96 GLU A N 1
ATOM 778 C CA . GLU A 1 96 ? -2.394 -10.465 6.666 1.00 92.44 96 GLU A CA 1
ATOM 779 C C . GLU A 1 96 ? -1.757 -9.874 7.933 1.00 92.44 96 GLU A C 1
ATOM 781 O O . GLU A 1 96 ? -0.608 -10.190 8.237 1.00 92.44 96 GLU A O 1
ATOM 786 N N . LEU A 1 97 ? -2.467 -9.008 8.671 1.00 94.19 97 LEU A N 1
ATOM 787 C CA . LEU A 1 97 ? -1.873 -8.228 9.769 1.00 94.19 97 LEU A CA 1
ATOM 788 C C . LEU A 1 97 ? -2.337 -8.623 11.175 1.00 94.19 97 LEU A C 1
ATOM 790 O O . LEU A 1 97 ? -1.714 -8.189 12.141 1.00 94.19 97 LEU A O 1
ATOM 794 N N . PHE A 1 98 ? -3.400 -9.417 11.306 1.00 95.19 98 PHE A N 1
ATOM 795 C CA . PHE A 1 98 ? -3.994 -9.758 12.601 1.00 95.19 98 PHE A CA 1
ATOM 796 C C . PHE A 1 98 ? -3.982 -11.263 12.826 1.00 95.19 98 PHE A C 1
ATOM 798 O O . PHE A 1 98 ? -4.068 -12.056 11.883 1.00 95.19 98 PHE A O 1
ATOM 805 N N . ASP A 1 99 ? -3.903 -11.670 14.092 1.00 96.75 99 ASP A N 1
ATOM 806 C CA . ASP A 1 99 ? -4.089 -13.076 14.417 1.00 96.75 99 ASP A CA 1
ATOM 807 C C . ASP A 1 99 ? -5.566 -13.497 14.289 1.00 96.75 99 ASP A C 1
ATOM 809 O O . ASP A 1 99 ? -6.488 -12.685 14.171 1.00 96.75 99 ASP A O 1
ATOM 813 N N . GLU A 1 100 ? -5.809 -14.80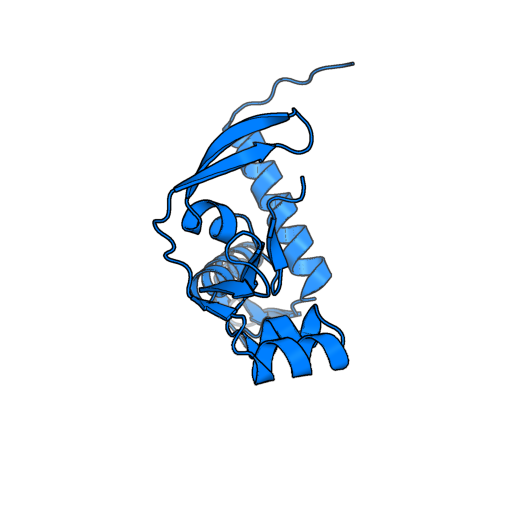9 14.272 1.00 95.69 100 GLU A N 1
ATOM 814 C CA . GLU A 1 100 ? -7.156 -15.351 14.083 1.00 95.69 100 GLU A CA 1
ATOM 815 C C . GLU A 1 100 ? -8.146 -14.885 15.158 1.00 95.69 100 GLU A C 1
ATOM 817 O O . GLU A 1 100 ? -9.303 -14.607 14.835 1.00 95.69 100 GLU A O 1
ATOM 822 N N . LYS A 1 101 ? -7.697 -14.757 16.410 1.00 96.00 101 LYS A N 1
ATOM 823 C CA . LYS A 1 101 ? -8.552 -14.378 17.536 1.00 96.00 101 LYS A CA 1
ATOM 824 C C . LYS A 1 101 ? -8.925 -12.900 17.456 1.00 96.00 101 LYS A C 1
ATOM 826 O O . LYS A 1 101 ? -10.094 -12.561 17.643 1.00 96.00 101 LYS A O 1
ATOM 831 N N . GLU A 1 102 ? -7.956 -12.037 17.170 1.00 94.81 102 GLU A N 1
ATOM 832 C CA . GLU A 1 102 ? -8.172 -10.601 16.973 1.00 94.81 102 GLU A CA 1
ATOM 833 C C . GLU A 1 102 ? -9.115 -10.351 15.797 1.00 94.81 102 GLU A C 1
ATOM 835 O O . GLU A 1 102 ? -10.096 -9.617 15.925 1.00 94.81 102 GLU A O 1
ATOM 840 N N . ARG A 1 103 ? -8.887 -11.036 14.670 1.00 95.44 103 ARG A N 1
ATOM 841 C CA . ARG A 1 103 ? -9.768 -10.980 13.498 1.00 95.44 103 ARG A CA 1
ATOM 842 C C . ARG A 1 103 ? -11.206 -11.362 13.844 1.00 95.44 103 ARG A C 1
ATOM 844 O O . ARG A 1 103 ? -12.134 -10.671 13.427 1.00 95.44 103 ARG A O 1
ATOM 851 N N . GLU A 1 104 ? -11.412 -12.462 14.568 1.00 95.00 104 GLU A N 1
ATOM 852 C CA . GLU A 1 104 ? -12.754 -12.898 14.976 1.00 95.00 104 GLU A CA 1
ATOM 853 C C . GLU A 1 104 ? -13.453 -11.868 15.865 1.00 95.00 104 GLU A C 1
ATOM 855 O O . GLU A 1 104 ? -14.650 -11.626 15.706 1.00 95.00 104 GLU A O 1
ATOM 860 N N . GLU A 1 105 ? -12.719 -11.251 16.789 1.00 95.88 105 GLU A N 1
ATOM 861 C CA . GLU A 1 105 ? -13.243 -10.211 17.669 1.00 95.88 105 GLU A CA 1
ATOM 862 C C . GLU A 1 105 ? -13.619 -8.948 16.890 1.00 95.88 105 GLU A C 1
ATOM 864 O O . GLU A 1 105 ? -14.765 -8.507 16.976 1.00 95.88 105 GLU A O 1
ATOM 869 N N . VAL A 1 106 ? -12.723 -8.432 16.045 1.00 96.00 106 VAL A N 1
ATOM 870 C CA . VAL A 1 106 ? -12.986 -7.260 15.194 1.00 96.00 106 VAL A CA 1
ATOM 871 C C . VAL A 1 106 ? -14.224 -7.469 14.324 1.00 96.00 106 VAL A C 1
ATOM 873 O O . VAL A 1 106 ? -15.079 -6.583 14.235 1.00 96.00 106 VAL A O 1
ATOM 876 N N . LEU A 1 107 ? -14.348 -8.639 13.690 1.00 94.81 107 LEU A N 1
ATOM 877 C CA . LEU A 1 107 ? -15.487 -8.953 12.829 1.00 94.81 107 LEU A CA 1
ATOM 878 C C . LEU A 1 107 ? -16.790 -9.099 13.620 1.00 94.81 107 LEU A C 1
ATOM 880 O O . LEU A 1 107 ? -17.831 -8.635 13.155 1.00 94.81 107 LEU A O 1
ATOM 884 N N . ARG A 1 108 ? -16.745 -9.731 14.800 1.00 95.62 108 ARG A N 1
ATOM 885 C CA . ARG A 1 108 ? -17.922 -9.939 15.657 1.00 95.62 108 ARG A CA 1
ATOM 886 C C . ARG A 1 108 ? -18.451 -8.628 16.224 1.00 95.62 108 ARG A C 1
ATOM 888 O O . ARG A 1 108 ? -19.661 -8.420 16.227 1.00 95.62 108 ARG A O 1
ATOM 895 N N . GLU A 1 109 ? -17.556 -7.777 16.712 1.00 96.56 109 GLU A N 1
ATOM 896 C CA . GLU A 1 109 ? -17.917 -6.518 17.366 1.00 96.56 109 GLU A CA 1
ATOM 897 C C . GLU A 1 109 ? -18.116 -5.366 16.363 1.00 96.56 109 GLU A C 1
ATOM 899 O O . GLU A 1 109 ? -18.679 -4.328 16.710 1.00 96.56 109 GLU A O 1
ATOM 904 N N . GLY A 1 110 ? -17.688 -5.540 15.106 1.00 94.94 110 GLY A N 1
ATOM 905 C CA . GLY A 1 110 ? -17.793 -4.512 14.069 1.00 94.94 110 GLY A CA 1
ATOM 906 C C . GLY A 1 110 ? -16.823 -3.349 14.280 1.00 94.94 110 GLY A C 1
ATOM 907 O O . GLY A 1 110 ? -17.150 -2.208 13.954 1.00 94.94 110 GLY A O 1
ATOM 908 N N . TRP A 1 111 ? -15.641 -3.616 14.840 1.00 96.56 111 TRP A N 1
ATOM 909 C CA . TRP A 1 111 ? -14.614 -2.606 15.118 1.00 96.56 111 TRP A CA 1
ATOM 910 C C . TRP A 1 111 ? -13.775 -2.297 13.882 1.00 96.56 111 TRP A C 1
ATOM 912 O O . TRP A 1 111 ? -12.559 -2.468 13.874 1.00 96.56 111 TRP A O 1
ATOM 922 N N . TYR A 1 112 ? -14.434 -1.870 12.812 1.00 97.44 112 TYR A N 1
ATOM 923 C CA . TYR A 1 112 ? -13.768 -1.389 11.613 1.00 97.44 112 TYR A CA 1
ATOM 924 C C . TYR A 1 112 ? -14.688 -0.493 10.784 1.00 97.44 112 TYR A C 1
ATOM 926 O O . TYR A 1 112 ? -15.917 -0.590 10.842 1.00 97.44 112 TYR A O 1
ATOM 934 N N . GLY A 1 113 ? -14.101 0.345 9.935 1.00 96.75 113 GLY A N 1
ATOM 935 C CA . GLY A 1 113 ? -14.877 1.166 9.012 1.00 96.75 113 GLY A CA 1
ATOM 936 C C . GLY A 1 113 ? -14.024 1.939 8.011 1.00 96.75 113 GLY A C 1
ATOM 937 O O . GLY A 1 113 ? -12.812 2.051 8.176 1.00 96.75 113 GLY A O 1
ATOM 938 N N . PRO A 1 114 ? -14.631 2.460 6.932 1.00 96.56 114 PRO A N 1
ATOM 939 C CA . PRO A 1 114 ? -13.909 3.225 5.923 1.00 96.56 114 PRO A CA 1
ATOM 940 C C . PRO A 1 114 ? -13.463 4.588 6.465 1.00 96.56 114 PRO A C 1
ATOM 942 O O . PRO A 1 114 ? -14.158 5.214 7.265 1.00 96.56 114 PRO A O 1
ATOM 945 N N . VAL A 1 115 ? -12.337 5.084 5.953 1.00 95.00 115 VAL A N 1
ATOM 946 C CA . VAL A 1 115 ? -11.809 6.421 6.254 1.00 95.00 115 VAL A CA 1
ATOM 947 C C . VAL A 1 115 ? -11.886 7.311 5.014 1.00 95.00 115 VAL A C 1
ATOM 949 O O . VAL A 1 115 ? -11.534 6.900 3.907 1.00 95.00 115 VAL A O 1
ATOM 952 N N . ASP A 1 116 ? -12.320 8.561 5.195 1.00 92.69 116 ASP A N 1
ATOM 953 C CA . ASP A 1 116 ? -12.305 9.569 4.133 1.00 92.69 116 ASP A CA 1
ATOM 954 C C . ASP A 1 116 ? -10.859 9.957 3.773 1.00 92.69 116 ASP A C 1
ATOM 956 O O . ASP A 1 116 ? -10.106 10.481 4.594 1.00 92.69 116 ASP A O 1
ATOM 960 N N . LEU A 1 117 ? -10.472 9.753 2.512 1.00 90.50 117 LEU A N 1
ATOM 961 C CA . LEU A 1 117 ? -9.127 10.061 2.015 1.00 90.50 117 LEU A CA 1
ATOM 962 C C . LEU A 1 117 ? -8.787 11.564 2.039 1.00 90.50 117 LEU A C 1
ATOM 964 O O . LEU A 1 117 ? -7.612 11.946 1.945 1.00 90.50 117 LEU A O 1
ATOM 968 N N . SER A 1 118 ? -9.799 12.429 2.133 1.00 92.12 118 SER A N 1
ATOM 969 C CA . SER A 1 118 ? -9.648 13.878 2.266 1.00 92.12 118 SER A CA 1
ATOM 970 C C . SER A 1 118 ? -9.415 14.333 3.712 1.00 92.12 118 SER A C 1
ATOM 972 O O . SER A 1 118 ? -9.008 15.482 3.927 1.00 92.12 118 SER A O 1
ATOM 974 N N . LEU A 1 119 ? -9.602 13.434 4.690 1.00 89.56 119 LEU A N 1
ATOM 975 C CA . LEU A 1 119 ? -9.394 13.709 6.107 1.00 89.56 119 LEU A CA 1
ATOM 976 C C . LEU A 1 119 ? -7.970 14.217 6.342 1.00 89.56 119 LEU A C 1
ATOM 978 O O . LEU A 1 119 ? -6.984 13.605 5.918 1.00 89.56 119 LEU A O 1
ATOM 982 N N . LYS 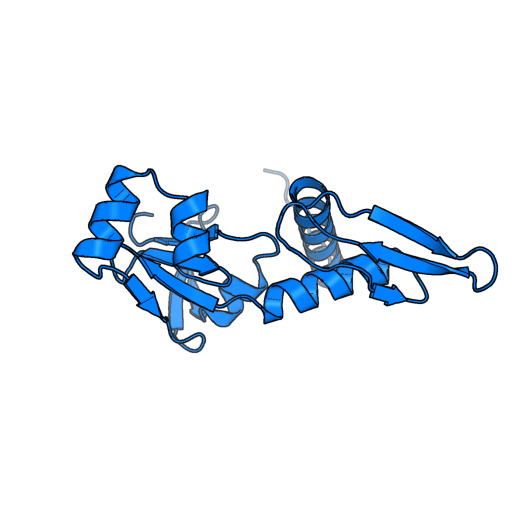A 1 120 ? -7.879 15.364 7.019 1.00 90.44 120 LYS A N 1
ATOM 983 C CA . LYS A 1 120 ? -6.612 15.975 7.416 1.00 90.44 120 LYS A CA 1
ATOM 984 C C . LYS A 1 120 ? -6.211 15.499 8.798 1.00 90.44 120 LYS A C 1
ATOM 986 O O . LYS A 1 120 ? -7.033 15.465 9.706 1.00 90.44 120 LYS A O 1
ATOM 991 N N . MET A 1 121 ? -4.925 15.237 8.960 1.00 84.88 121 MET A N 1
ATOM 992 C CA . MET A 1 121 ? -4.348 14.761 10.208 1.00 84.88 121 MET A CA 1
ATOM 993 C C . MET A 1 121 ? -2.937 15.273 10.399 1.00 84.88 121 MET A C 1
ATOM 995 O O . MET A 1 121 ? -2.233 15.615 9.446 1.00 84.88 121 MET A O 1
ATOM 999 N N . THR A 1 122 ? -2.555 15.352 11.666 1.00 85.56 122 THR A N 1
ATOM 1000 C CA . THR A 1 122 ? -1.203 15.712 12.061 1.00 85.56 122 THR A CA 1
ATOM 1001 C C . THR A 1 122 ? -0.427 14.425 12.251 1.00 85.56 122 THR A C 1
ATOM 1003 O O . THR A 1 122 ? -0.767 13.643 13.130 1.00 85.56 122 THR A O 1
ATOM 1006 N N . VAL A 1 123 ? 0.598 14.223 11.432 1.00 82.69 123 VAL A N 1
ATOM 1007 C CA . VAL A 1 123 ? 1.505 13.079 11.535 1.00 82.69 123 VAL A CA 1
ATOM 1008 C C . VAL A 1 123 ? 2.828 13.577 12.086 1.00 82.69 123 VAL A C 1
ATOM 1010 O O . VAL A 1 123 ? 3.312 14.639 11.677 1.00 82.69 123 VAL A O 1
ATOM 1013 N N . THR A 1 124 ? 3.383 12.838 13.037 1.00 81.44 124 THR A N 1
ATOM 1014 C CA . THR A 1 124 ? 4.723 13.085 13.562 1.00 81.44 124 THR A CA 1
ATOM 1015 C C . THR A 1 124 ? 5.707 12.287 12.720 1.00 81.44 124 THR A C 1
ATOM 1017 O O . THR A 1 124 ? 5.576 11.075 12.593 1.00 81.44 124 THR A O 1
ATOM 1020 N N . ASP A 1 125 ? 6.674 12.966 12.117 1.00 74.00 125 ASP A N 1
ATOM 1021 C CA . ASP A 1 125 ? 7.785 12.305 11.444 1.00 74.00 125 ASP A CA 1
ATOM 1022 C C . ASP A 1 125 ? 8.618 11.539 12.485 1.00 74.00 125 ASP A C 1
ATOM 1024 O O . ASP A 1 125 ? 9.082 12.126 13.463 1.00 74.00 125 ASP A O 1
ATOM 1028 N N . SER A 1 126 ? 8.764 10.226 12.308 1.00 68.94 126 SER A N 1
ATOM 1029 C CA . SER A 1 126 ? 9.381 9.345 13.308 1.00 68.94 126 SER A CA 1
ATOM 1030 C C . SER A 1 126 ? 10.875 9.603 13.515 1.00 68.94 126 SER A C 1
ATOM 1032 O O . SER A 1 126 ? 11.407 9.274 14.572 1.00 68.94 126 SER A O 1
ATOM 1034 N N . GLU A 1 127 ? 11.562 10.184 12.529 1.00 69.50 127 GLU A N 1
ATOM 1035 C CA . GLU A 1 127 ? 13.003 10.451 12.598 1.00 69.50 127 GLU A CA 1
ATOM 1036 C C . GLU A 1 127 ? 13.301 11.825 13.206 1.00 69.50 127 GLU A C 1
ATOM 1038 O O . GLU A 1 127 ? 14.254 11.992 13.967 1.00 69.50 127 GLU A O 1
ATOM 1043 N N . THR A 1 128 ? 12.485 12.824 12.874 1.00 76.19 128 THR A N 1
ATOM 1044 C CA . THR A 1 128 ? 12.722 14.227 13.241 1.00 76.19 128 THR A CA 1
ATOM 1045 C C . THR A 1 128 ? 11.831 14.718 14.379 1.00 76.19 128 THR A C 1
ATOM 1047 O O . THR A 1 128 ? 12.106 15.769 14.962 1.00 76.19 128 THR A O 1
ATOM 1050 N N . GLY A 1 129 ? 10.746 14.004 14.690 1.00 78.75 129 GLY A N 1
ATOM 1051 C CA . GLY A 1 129 ? 9.716 14.423 15.643 1.00 78.75 129 GLY A CA 1
ATOM 1052 C C . GLY A 1 129 ? 8.876 15.614 15.163 1.00 78.75 129 GLY A C 1
ATOM 1053 O O . GLY A 1 129 ? 8.076 16.164 15.926 1.00 78.75 129 GLY A O 1
ATOM 1054 N N . ILE A 1 130 ? 9.056 16.059 13.914 1.00 82.12 130 ILE A N 1
ATOM 1055 C CA . ILE A 1 130 ? 8.355 17.223 13.375 1.00 82.12 130 ILE A CA 1
ATOM 1056 C C . ILE A 1 130 ? 6.922 16.832 13.022 1.00 82.12 130 ILE A C 1
ATOM 1058 O O . ILE A 1 130 ? 6.668 15.898 12.265 1.00 82.12 130 ILE A O 1
ATOM 1062 N N . LYS A 1 131 ? 5.970 17.611 13.536 1.00 84.44 131 LYS A N 1
ATOM 1063 C CA . LYS A 1 131 ? 4.550 17.461 13.221 1.00 84.44 131 LYS A CA 1
ATOM 1064 C C . LYS A 1 131 ? 4.220 18.133 11.895 1.00 84.44 131 LYS A C 1
ATOM 1066 O O . LYS A 1 131 ? 4.454 19.330 11.719 1.00 84.44 131 LYS A O 1
ATOM 1071 N N . LYS A 1 132 ? 3.614 17.381 10.980 1.00 85.88 132 LYS A N 1
ATOM 1072 C CA . LYS A 1 132 ? 3.193 17.855 9.661 1.00 85.88 132 LYS A CA 1
ATOM 1073 C C . LYS A 1 132 ? 1.710 17.582 9.452 1.00 85.88 132 LYS A C 1
ATOM 1075 O O . LYS A 1 132 ? 1.228 16.474 9.665 1.00 85.88 132 LYS A O 1
ATOM 1080 N N . LEU A 1 133 ? 0.990 18.599 8.983 1.00 88.75 133 LEU A N 1
ATOM 1081 C CA . LEU A 1 133 ? -0.387 18.435 8.531 1.00 88.75 133 LEU A CA 1
ATOM 1082 C C . LEU A 1 133 ? -0.392 17.789 7.139 1.00 88.75 133 LEU A C 1
ATOM 1084 O O . LEU A 1 133 ? 0.180 18.332 6.189 1.00 88.75 133 LEU A O 1
ATOM 1088 N N . THR A 1 134 ? -1.059 16.649 7.008 1.00 90.06 134 THR A N 1
ATOM 1089 C CA . THR A 1 134 ? -1.210 15.910 5.750 1.00 90.06 134 THR A CA 1
ATOM 1090 C C . THR A 1 134 ? -2.634 15.366 5.607 1.00 90.06 134 THR A C 1
ATOM 1092 O O . THR A 1 134 ? -3.481 15.607 6.466 1.00 90.06 134 THR A O 1
ATOM 1095 N N . THR A 1 135 ? -2.921 14.698 4.494 1.00 92.19 135 THR A N 1
ATOM 1096 C CA . THR A 1 135 ? -4.186 13.992 4.252 1.00 92.19 135 THR A CA 1
ATOM 1097 C C . THR A 1 135 ? -3.944 12.493 4.164 1.00 92.19 135 THR A C 1
ATOM 1099 O O . THR A 1 135 ? -2.855 12.073 3.769 1.00 92.19 135 THR A O 1
ATOM 1102 N N . ILE A 1 136 ? -4.972 11.691 4.439 1.00 90.38 136 ILE A N 1
ATOM 1103 C CA . ILE A 1 136 ? -4.909 10.232 4.262 1.00 90.38 136 ILE A CA 1
ATOM 1104 C C . ILE A 1 136 ? -4.508 9.850 2.836 1.00 90.38 136 ILE A C 1
ATOM 1106 O O . ILE A 1 136 ? -3.601 9.051 2.641 1.00 90.38 136 ILE A O 1
ATOM 1110 N N . SER A 1 137 ? -5.093 10.502 1.831 1.00 91.06 137 SER A N 1
ATOM 1111 C CA . SER A 1 137 ? -4.704 10.334 0.422 1.00 91.06 137 SER A CA 1
ATOM 1112 C C . SER A 1 137 ? -3.203 10.507 0.167 1.00 91.06 137 SER A C 1
ATOM 1114 O O . SER A 1 137 ? -2.638 9.789 -0.652 1.00 91.06 137 SER A O 1
ATOM 1116 N N . LYS A 1 138 ? -2.536 11.448 0.849 1.00 89.69 138 LYS A N 1
ATOM 1117 C CA . LYS A 1 138 ? -1.090 11.649 0.684 1.00 89.69 138 LYS A CA 1
ATOM 1118 C C . LYS A 1 138 ? -0.287 10.516 1.312 1.00 89.69 138 LYS A C 1
ATOM 1120 O O . LYS A 1 138 ? 0.678 10.091 0.694 1.00 89.69 138 LYS A O 1
ATOM 1125 N N . LEU A 1 139 ? -0.708 10.030 2.479 1.00 88.94 139 LEU A N 1
ATOM 1126 C CA . LEU A 1 139 ? -0.067 8.902 3.160 1.00 88.94 139 LEU A CA 1
ATOM 1127 C C . LEU A 1 139 ? -0.196 7.616 2.336 1.00 88.94 139 LEU A C 1
ATOM 1129 O O . LEU A 1 139 ? 0.797 6.951 2.073 1.00 88.94 139 LEU A O 1
ATOM 1133 N N . ILE A 1 140 ? -1.390 7.325 1.814 1.00 88.88 140 ILE A N 1
ATOM 1134 C CA . ILE A 1 140 ? -1.624 6.172 0.929 1.00 88.88 140 ILE A CA 1
ATOM 1135 C C . ILE A 1 140 ? -0.761 6.248 -0.339 1.00 88.88 140 ILE A C 1
ATOM 1137 O O . ILE A 1 140 ? -0.175 5.254 -0.754 1.00 88.88 140 ILE A O 1
ATOM 1141 N N . ASN A 1 141 ? -0.602 7.431 -0.941 1.00 86.62 141 ASN A N 1
ATOM 1142 C CA . ASN A 1 141 ? 0.253 7.607 -2.126 1.00 86.62 141 ASN A CA 1
ATOM 1143 C C . ASN A 1 141 ? 1.759 7.411 -1.846 1.00 86.62 141 ASN A C 1
ATOM 1145 O O . ASN A 1 141 ? 2.580 7.357 -2.773 1.00 86.62 141 ASN A O 1
ATOM 1149 N N . GLU A 1 142 ? 2.167 7.341 -0.581 1.00 85.12 142 GLU A N 1
ATOM 1150 C CA . GLU A 1 142 ? 3.530 6.975 -0.197 1.00 85.12 142 GLU A CA 1
ATOM 1151 C C . GLU A 1 142 ? 3.708 5.456 -0.091 1.00 85.12 142 GLU A C 1
ATOM 1153 O O . GLU A 1 142 ? 4.826 4.965 -0.256 1.00 85.12 142 GLU A O 1
ATOM 1158 N N . ILE A 1 143 ? 2.607 4.716 0.039 1.00 87.94 143 ILE A N 1
ATOM 1159 C CA . ILE A 1 143 ? 2.569 3.265 0.171 1.00 87.94 143 ILE A CA 1
ATOM 1160 C C . ILE A 1 143 ? 2.544 2.616 -1.206 1.00 87.94 143 ILE A C 1
ATOM 1162 O O . ILE A 1 143 ? 1.733 2.938 -2.077 1.00 87.94 143 ILE A O 1
ATOM 1166 N N . VAL A 1 144 ? 3.471 1.685 -1.401 1.00 90.00 144 VAL A N 1
ATOM 1167 C CA . VAL A 1 144 ? 3.644 0.931 -2.651 1.00 90.00 144 VAL A CA 1
ATOM 1168 C C . VAL A 1 144 ? 3.462 -0.571 -2.459 1.00 90.00 144 VAL A C 1
ATOM 1170 O O . VAL A 1 144 ? 3.541 -1.316 -3.426 1.00 90.00 144 VAL A O 1
ATOM 1173 N N . VAL A 1 145 ? 3.205 -0.997 -1.222 1.00 90.50 145 VAL A N 1
ATOM 1174 C CA . VAL A 1 145 ? 2.996 -2.378 -0.781 1.00 90.50 145 VAL A CA 1
ATOM 1175 C C . VAL A 1 145 ? 1.887 -2.359 0.266 1.00 90.50 145 VAL A C 1
ATOM 1177 O O . VAL A 1 145 ? 1.924 -1.495 1.133 1.00 90.50 145 VAL A O 1
ATOM 1180 N N . PHE A 1 146 ? 0.910 -3.257 0.183 1.00 88.06 146 PHE A N 1
ATOM 1181 C CA . PHE A 1 146 ? -0.208 -3.315 1.125 1.00 88.06 146 PHE A CA 1
ATOM 1182 C C . PHE A 1 146 ? -0.640 -4.779 1.347 1.00 88.06 146 PHE A C 1
ATOM 1184 O O . PHE A 1 146 ? -0.330 -5.614 0.495 1.00 88.06 146 PHE A O 1
ATOM 1191 N N . PRO A 1 147 ? -1.385 -5.092 2.426 1.00 93.12 147 PRO A N 1
ATOM 1192 C CA . PRO A 1 147 ? -1.883 -4.175 3.458 1.00 93.12 147 PRO A CA 1
ATOM 1193 C C . PRO A 1 147 ? -0.777 -3.599 4.360 1.00 93.12 147 PRO A C 1
ATOM 1195 O O . PRO A 1 147 ? 0.255 -4.228 4.561 1.00 93.12 147 PRO A O 1
ATOM 1198 N N . GLU A 1 148 ? -0.967 -2.379 4.874 1.00 92.19 148 GLU A N 1
ATOM 1199 C CA . GLU A 1 148 ? 0.018 -1.685 5.728 1.00 92.19 148 GLU A CA 1
ATOM 1200 C C . GLU A 1 148 ? -0.686 -0.741 6.725 1.00 92.19 148 GLU A C 1
ATOM 1202 O O . GLU A 1 148 ? -1.673 -0.084 6.382 1.00 92.19 148 GLU A O 1
ATOM 1207 N N . LEU A 1 149 ? -0.165 -0.645 7.953 1.00 91.94 149 LEU A N 1
ATOM 1208 C CA . LEU A 1 149 ? -0.548 0.377 8.933 1.00 91.94 149 LEU A CA 1
ATOM 1209 C C . LEU A 1 149 ? -0.011 1.750 8.496 1.00 91.94 149 LEU A C 1
ATOM 1211 O O . LEU A 1 149 ? 1.186 1.913 8.273 1.00 91.94 149 LEU A O 1
ATOM 1215 N N . ILE A 1 150 ? -0.884 2.754 8.401 1.00 88.31 150 ILE A N 1
ATOM 1216 C CA . ILE A 1 150 ? -0.531 4.091 7.884 1.00 88.31 150 ILE A CA 1
ATOM 1217 C C . ILE A 1 150 ? -0.510 5.161 8.964 1.00 88.31 150 ILE A C 1
ATOM 1219 O O . ILE A 1 150 ? 0.162 6.182 8.816 1.00 88.31 150 ILE A O 1
ATOM 1223 N N . LEU A 1 151 ? -1.266 4.945 10.039 1.00 85.00 151 LEU A N 1
ATOM 1224 C CA . LEU A 1 151 ? -1.288 5.829 11.188 1.00 85.00 151 LEU A CA 1
ATOM 1225 C C . LEU A 1 151 ? -1.704 5.063 12.434 1.00 85.00 151 LEU A C 1
ATOM 1227 O O . LEU A 1 151 ? -2.642 4.276 12.396 1.00 85.00 151 LEU A O 1
ATOM 1231 N N . THR A 1 152 ? -1.0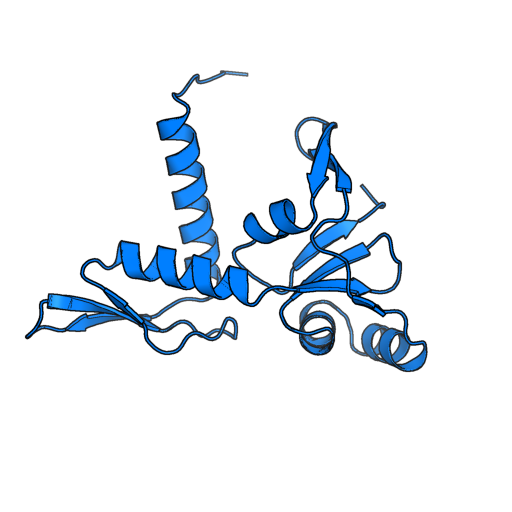58 5.383 13.545 1.00 81.81 152 THR A N 1
ATOM 1232 C CA . THR A 1 152 ? -1.516 5.021 14.879 1.00 81.81 152 THR A CA 1
ATOM 1233 C C . THR A 1 152 ? -1.272 6.191 15.828 1.00 81.81 152 THR A C 1
ATOM 1235 O O . THR A 1 152 ? -0.294 6.924 15.667 1.00 81.81 152 THR A O 1
ATOM 1238 N N . ALA A 1 153 ? -2.150 6.383 16.814 1.00 67.06 153 ALA A N 1
ATOM 1239 C CA . ALA A 1 153 ? -1.932 7.351 17.890 1.00 67.06 153 ALA A CA 1
ATOM 1240 C C . ALA A 1 153 ? -0.864 6.900 18.904 1.00 67.06 153 ALA A C 1
ATOM 1242 O O . ALA A 1 153 ? -0.475 7.688 19.767 1.00 67.06 153 ALA A O 1
ATOM 1243 N N . TYR A 1 154 ? -0.389 5.655 18.807 1.00 57.41 154 TYR A N 1
ATOM 1244 C CA . TYR A 1 154 ? 0.563 5.066 19.746 1.00 57.41 154 TYR A CA 1
ATOM 1245 C C . TYR A 1 154 ? 2.031 5.500 19.532 1.00 57.41 154 TYR A C 1
ATOM 1247 O O . TYR A 1 154 ? 2.892 5.014 20.262 1.00 57.41 154 TYR A O 1
ATOM 1255 N N . ASN A 1 155 ? 2.321 6.440 18.611 1.00 46.69 155 ASN A N 1
ATOM 1256 C CA . ASN A 1 155 ? 3.656 7.033 18.389 1.00 46.69 155 ASN A CA 1
ATOM 1257 C C . ASN A 1 155 ? 3.639 8.561 18.181 1.00 46.69 155 ASN A C 1
ATOM 1259 O O . ASN A 1 155 ? 2.982 9.045 17.230 1.00 46.69 155 ASN A O 1
#

Secondary structure (DSSP, 8-state):
-------HHHHHHHHHHHHHHHHHHHH--EEEE-TTT--EEEEE-SSS-EEEEEESSHHHHHHHHHHHHHHH-EEEEESEEEEEEEES-HHHHHHHHS-HHHHHHHHHHT-EEE--TT-EEEEE-TTT--EEEEEHHHHHTT--SSSEEEE-TT-

Radius of gyration: 18.18 Å; chains: 1; bounding box: 46×34×52 Å

pLDDT: mean 88.47, std 8.11, range [46.69, 97.44]

Foldseek 3Di:
DDDDDDDPVVVVVVLVVVLLVVLCVPFVWDWDADPVPRWIWIATDPPLGDGIDIDNDRVVNSVVSLVVSLVQWFWKQFQDPQWIWIDNDPVVCCVPPHDPVSSVVRVVVVRMDTDDQQDWDWDQDPPPRDTDIDGNSVQSSSDSDDGDTRGHPPD

Sequence (155 aa):
METITISKSEYDELIRQSKRMKFIEHYRPTLAQDIDTGEYSVTVHENGIIDTLRYGKGIECIDKAIEDIQKMQKAFWIGEESEIYAGRTVEEILIELFDEKEREEVLREGWYGPVDLSLKMTVTDSETGIKKLTTISKLINEIVVFPELILTAYN

Organism: NCBI:txid1796644